Protein AF-A0A382YNJ9-F1 (afdb_monomer)

Foldseek 3Di:
DDPDLVVVLVVLVVVLVVVVVVCVVPVPPDPCSVVVSVVSVVVSVVSVVVNVVVVVVD

Radius of gyration: 14.07 Å; Cα contacts (8 Å, |Δi|>4): 18; chains: 1; bounding box: 37×17×35 Å

Structure (mmCIF, N/CA/C/O backbone):
data_AF-A0A382YNJ9-F1
#
_entry.id   AF-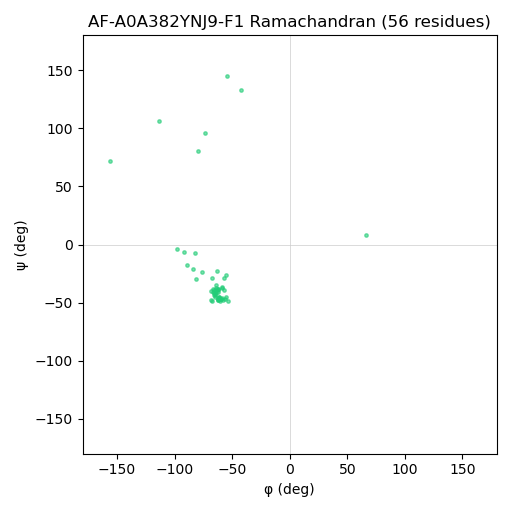A0A382YNJ9-F1
#
loop_
_atom_site.group_PDB
_atom_site.id
_atom_site.type_symbol
_atom_site.label_atom_id
_atom_site.label_alt_id
_atom_site.label_comp_id
_atom_site.label_asym_id
_atom_site.label_entity_id
_atom_site.label_seq_id
_atom_site.pdbx_PDB_ins_code
_atom_site.Cartn_x
_atom_site.Cartn_y
_atom_site.Cartn_z
_atom_site.occupancy
_atom_site.B_iso_or_equiv
_atom_site.auth_seq_id
_atom_site.auth_comp_id
_atom_site.auth_asym_id
_atom_site.auth_atom_id
_atom_site.pdbx_PDB_model_num
ATOM 1 N N . MET A 1 1 ? -23.171 4.269 3.143 1.00 45.59 1 MET A N 1
ATOM 2 C CA . MET A 1 1 ? -22.686 3.362 2.079 1.00 45.59 1 MET A CA 1
ATOM 3 C C . MET A 1 1 ? -21.361 2.769 2.557 1.00 45.59 1 MET A C 1
ATOM 5 O O . MET A 1 1 ? -20.309 3.369 2.379 1.00 45.59 1 MET A O 1
ATOM 9 N N . LEU A 1 2 ? -21.440 1.681 3.327 1.00 49.31 2 LEU A N 1
ATOM 10 C CA . LEU A 1 2 ? -20.305 1.041 4.001 1.00 49.31 2 LEU A CA 1
ATOM 11 C C . LEU A 1 2 ? -19.536 0.167 3.003 1.00 49.31 2 LEU A C 1
ATOM 13 O O . LEU A 1 2 ? -19.701 -1.046 2.973 1.00 49.31 2 LEU A O 1
ATOM 17 N N . CYS A 1 3 ? -18.672 0.766 2.188 1.00 58.91 3 CYS A N 1
ATOM 18 C CA . CYS A 1 3 ? -17.533 -0.007 1.700 1.00 58.91 3 CYS A CA 1
ATOM 19 C C . CYS A 1 3 ? -16.571 -0.138 2.887 1.00 58.91 3 CYS A C 1
ATOM 21 O O . CYS A 1 3 ? -15.842 0.810 3.176 1.00 58.91 3 CYS A O 1
ATOM 23 N N . SER A 1 4 ? -16.657 -1.266 3.608 1.00 82.50 4 SER A N 1
ATOM 24 C CA . SER A 1 4 ? -15.815 -1.618 4.765 1.00 82.50 4 SER A CA 1
ATOM 25 C C . SER A 1 4 ? -14.353 -1.255 4.492 1.00 82.50 4 SER A C 1
ATOM 27 O O . SER A 1 4 ? -13.839 -1.574 3.413 1.00 82.50 4 SER A O 1
ATOM 29 N N . HIS A 1 5 ? -13.670 -0.592 5.436 1.00 86.31 5 HIS A N 1
ATOM 30 C CA . HIS A 1 5 ? -12.258 -0.260 5.243 1.00 86.31 5 HIS A CA 1
ATOM 31 C C . HIS A 1 5 ? -11.432 -1.521 4.971 1.00 86.31 5 HIS A C 1
ATOM 33 O O . HIS A 1 5 ? -10.503 -1.448 4.175 1.00 86.31 5 HIS A O 1
ATOM 39 N N . ARG A 1 6 ? -11.840 -2.693 5.486 1.00 88.25 6 ARG A N 1
ATOM 40 C CA . ARG A 1 6 ? -11.241 -3.999 5.148 1.00 88.25 6 ARG A CA 1
ATOM 41 C C . ARG A 1 6 ? -11.239 -4.283 3.648 1.00 88.25 6 ARG A C 1
ATOM 43 O O . ARG A 1 6 ? -10.212 -4.683 3.113 1.00 88.25 6 ARG A O 1
ATOM 50 N N . LEU A 1 7 ? -12.354 -4.036 2.956 1.00 90.00 7 LEU A N 1
ATOM 51 C CA . LEU A 1 7 ? -12.436 -4.233 1.505 1.00 90.00 7 LEU A CA 1
ATOM 52 C C . LEU A 1 7 ? -11.520 -3.253 0.762 1.00 90.00 7 LEU A C 1
ATOM 54 O O . LEU A 1 7 ? -10.825 -3.643 -0.170 1.00 90.00 7 LEU A O 1
ATOM 58 N N . ARG A 1 8 ? -11.476 -1.988 1.199 1.00 91.31 8 ARG A N 1
ATOM 59 C CA . ARG A 1 8 ? -10.587 -0.972 0.610 1.00 91.31 8 ARG A CA 1
ATOM 60 C C . ARG A 1 8 ? -9.110 -1.318 0.813 1.00 91.31 8 ARG A C 1
ATOM 62 O O . ARG A 1 8 ? -8.329 -1.173 -0.118 1.00 91.31 8 ARG A O 1
ATOM 69 N N . ILE A 1 9 ? -8.745 -1.797 2.002 1.00 93.88 9 ILE A N 1
ATOM 70 C CA . ILE A 1 9 ? -7.395 -2.276 2.323 1.00 93.88 9 ILE A CA 1
ATOM 71 C C . ILE A 1 9 ? -7.029 -3.466 1.432 1.00 93.88 9 ILE A C 1
ATOM 73 O O . ILE A 1 9 ? -5.948 -3.470 0.853 1.00 93.88 9 ILE A O 1
ATOM 77 N N . ALA A 1 10 ? -7.927 -4.447 1.283 1.00 93.50 10 ALA A N 1
ATOM 78 C CA . ALA A 1 10 ? -7.688 -5.616 0.437 1.00 93.50 10 ALA A CA 1
ATOM 79 C C . ALA A 1 10 ? -7.432 -5.223 -1.026 1.00 93.50 10 ALA A C 1
ATOM 81 O O . ALA A 1 10 ? -6.441 -5.659 -1.604 1.00 93.50 10 ALA A O 1
ATOM 82 N N . ILE A 1 11 ? -8.267 -4.342 -1.589 1.00 93.50 11 ILE A N 1
ATOM 83 C CA . ILE A 1 11 ? -8.101 -3.839 -2.962 1.00 93.50 11 ILE A CA 1
ATOM 84 C C . ILE A 1 11 ? -6.764 -3.107 -3.118 1.00 93.50 11 ILE A C 1
ATOM 86 O O . ILE A 1 11 ? -6.005 -3.409 -4.033 1.00 93.50 11 ILE A O 1
ATOM 90 N N . LEU A 1 12 ? -6.440 -2.186 -2.205 1.00 93.94 12 LEU A N 1
ATOM 91 C CA . LEU A 1 12 ? -5.188 -1.427 -2.274 1.00 93.94 12 LEU A CA 1
ATOM 92 C C . LEU A 1 12 ? -3.954 -2.330 -2.159 1.00 93.94 12 LEU A C 1
ATOM 94 O O . LEU A 1 12 ? -2.968 -2.111 -2.858 1.00 93.94 12 LEU A O 1
ATOM 98 N N . ASN A 1 13 ? -3.994 -3.349 -1.300 1.00 94.62 13 ASN A N 1
ATOM 99 C CA . ASN A 1 13 ? -2.894 -4.302 -1.171 1.00 94.62 13 ASN A CA 1
ATOM 100 C C . ASN A 1 13 ? -2.712 -5.147 -2.441 1.00 94.62 13 ASN A C 1
ATOM 102 O O . ASN A 1 13 ? -1.575 -5.345 -2.867 1.00 94.62 13 ASN A O 1
ATOM 106 N N . GLU A 1 14 ? -3.803 -5.594 -3.068 1.00 94.94 14 GLU A N 1
ATOM 107 C CA . GLU A 1 14 ? -3.769 -6.304 -4.355 1.00 94.94 14 GLU A CA 1
ATOM 108 C C . GLU A 1 14 ? -3.168 -5.416 -5.458 1.00 94.94 14 GLU A C 1
ATOM 110 O O . GLU A 1 14 ? -2.266 -5.836 -6.185 1.00 94.94 14 GLU A O 1
ATOM 115 N N . GLU A 1 15 ? -3.603 -4.155 -5.547 1.00 91.50 15 GLU A N 1
ATOM 116 C CA . GLU A 1 15 ? -3.082 -3.187 -6.516 1.00 91.50 15 GLU A CA 1
ATOM 117 C C . GLU A 1 15 ? -1.584 -2.928 -6.322 1.00 91.50 15 GLU A C 1
ATOM 119 O O . GLU A 1 15 ? -0.828 -2.954 -7.295 1.00 91.50 15 GLU A O 1
ATOM 124 N N . ILE A 1 16 ? -1.133 -2.735 -5.076 1.00 91.12 16 ILE A N 1
ATOM 125 C CA . ILE A 1 16 ? 0.290 -2.569 -4.751 1.00 91.12 16 ILE A CA 1
ATOM 126 C C . ILE A 1 16 ? 1.078 -3.818 -5.153 1.00 91.12 16 ILE A C 1
ATOM 128 O O . ILE A 1 16 ? 2.136 -3.680 -5.760 1.00 91.12 16 ILE A O 1
ATOM 132 N N . ALA A 1 17 ? 0.581 -5.021 -4.854 1.00 91.75 17 ALA A N 1
ATOM 133 C CA . ALA A 1 17 ? 1.273 -6.269 -5.173 1.00 91.75 17 ALA A CA 1
ATOM 134 C C . ALA A 1 17 ? 1.399 -6.488 -6.690 1.00 91.75 17 ALA A C 1
ATOM 136 O O . ALA A 1 17 ? 2.477 -6.818 -7.191 1.00 91.75 17 ALA A O 1
ATOM 137 N N . LEU A 1 18 ? 0.319 -6.254 -7.443 1.00 89.62 18 LEU A N 1
ATOM 138 C CA . LEU A 1 18 ? 0.327 -6.322 -8.906 1.00 89.62 18 LEU A CA 1
ATOM 139 C C . LEU A 1 18 ? 1.276 -5.293 -9.514 1.00 89.62 18 LEU A C 1
ATOM 141 O O . LEU A 1 18 ? 1.984 -5.585 -10.479 1.00 89.62 18 LEU A O 1
ATOM 145 N N . TRP A 1 19 ? 1.289 -4.090 -8.955 1.00 85.50 19 TRP A N 1
ATOM 146 C CA . TRP A 1 19 ? 2.159 -3.018 -9.399 1.00 85.50 19 TRP A CA 1
ATOM 147 C C . TRP A 1 19 ? 3.630 -3.330 -9.100 1.00 85.50 19 TRP A C 1
ATOM 149 O O 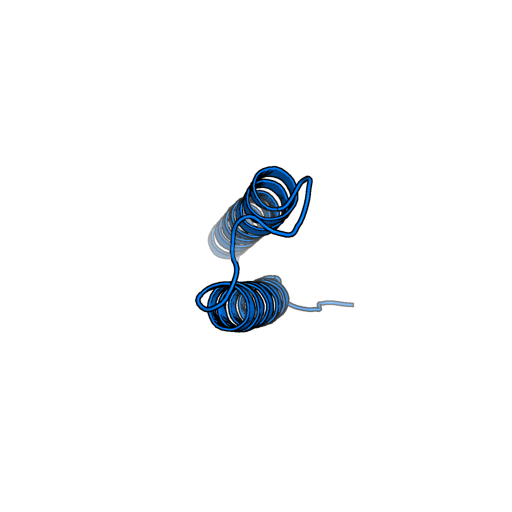. TRP A 1 19 ? 4.440 -3.295 -10.021 1.00 85.50 19 TRP A O 1
ATOM 159 N N . GLU A 1 20 ? 3.973 -3.758 -7.879 1.00 84.69 20 GLU A N 1
ATOM 160 C CA . GLU A 1 20 ? 5.326 -4.210 -7.511 1.00 84.69 20 GLU A CA 1
ATOM 161 C C . GLU A 1 20 ? 5.802 -5.370 -8.409 1.00 84.69 20 GLU A C 1
ATOM 163 O O . GLU A 1 20 ? 6.950 -5.365 -8.851 1.00 84.69 20 GLU A O 1
ATOM 168 N N . LYS A 1 21 ? 4.913 -6.309 -8.770 1.00 86.81 21 LYS A N 1
ATOM 169 C CA . LYS A 1 21 ? 5.216 -7.402 -9.709 1.00 86.81 21 LYS A CA 1
ATOM 170 C C . LYS A 1 21 ? 5.489 -6.921 -11.137 1.00 86.81 21 LYS A C 1
ATOM 172 O O . LYS A 1 21 ? 6.362 -7.465 -11.794 1.00 86.81 21 LYS A O 1
ATOM 177 N N . ARG A 1 22 ? 4.759 -5.922 -11.642 1.00 82.75 22 ARG A N 1
ATOM 178 C CA . ARG A 1 22 ? 5.013 -5.354 -12.986 1.00 82.75 22 ARG A CA 1
ATOM 179 C C . ARG A 1 22 ? 6.343 -4.609 -13.055 1.00 82.75 22 ARG A C 1
ATOM 181 O O . ARG A 1 22 ? 6.939 -4.509 -14.120 1.00 82.75 22 ARG A O 1
ATOM 188 N N . LEU A 1 23 ? 6.774 -4.056 -11.927 1.00 78.50 23 LEU A N 1
ATOM 189 C CA . LEU A 1 23 ? 7.967 -3.225 -11.830 1.00 78.50 23 LEU A CA 1
ATOM 190 C C . LEU A 1 23 ? 9.231 -4.019 -11.546 1.00 78.50 23 LEU A C 1
ATOM 192 O O . LEU A 1 23 ? 10.304 -3.478 -11.782 1.00 78.50 23 LEU A O 1
ATOM 196 N N . SER A 1 24 ? 9.140 -5.268 -11.072 1.00 69.44 24 SER A N 1
ATOM 197 C CA . SER A 1 24 ? 10.330 -6.099 -10.832 1.00 69.44 24 SER A CA 1
ATOM 198 C C . SER A 1 24 ? 11.212 -6.237 -12.071 1.00 69.44 24 SER A C 1
ATOM 200 O O . SER A 1 24 ? 12.415 -6.424 -11.938 1.00 69.44 24 SER A O 1
ATOM 202 N N . ASP A 1 25 ? 10.623 -6.101 -13.259 1.00 69.56 25 ASP A N 1
ATOM 203 C CA . ASP A 1 25 ? 11.340 -6.213 -14.522 1.00 69.56 25 ASP A CA 1
ATOM 204 C C . ASP A 1 25 ? 12.067 -4.909 -14.906 1.00 69.56 25 ASP A C 1
ATOM 206 O O . ASP A 1 25 ? 13.099 -4.980 -15.573 1.00 69.56 25 ASP A O 1
ATOM 210 N N . LYS A 1 26 ? 11.557 -3.727 -14.499 1.00 71.06 26 LYS A N 1
ATOM 211 C CA . LYS A 1 26 ? 12.102 -2.383 -14.820 1.00 71.06 26 LYS A CA 1
ATOM 212 C C . LYS A 1 26 ? 11.700 -1.306 -13.787 1.00 71.06 26 LYS A C 1
ATOM 214 O O . LYS A 1 26 ? 10.867 -0.444 -14.081 1.00 71.06 26 LYS A O 1
ATOM 219 N N . PRO A 1 27 ? 12.260 -1.329 -12.569 1.00 64.88 27 PRO A N 1
ATOM 220 C CA . PRO A 1 27 ? 11.819 -0.445 -11.489 1.00 64.88 27 PRO A CA 1
ATOM 221 C C . PRO A 1 27 ? 12.304 1.008 -11.642 1.00 64.88 27 PRO A C 1
ATOM 223 O O . PRO A 1 27 ? 11.655 1.914 -11.129 1.00 64.88 27 PRO A O 1
ATOM 226 N N . ASP A 1 28 ? 13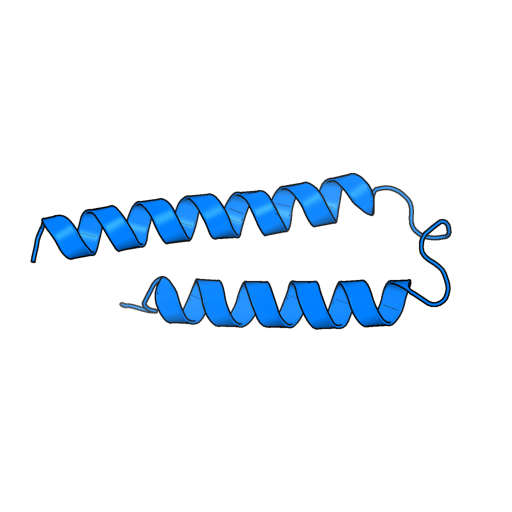.398 1.255 -12.365 1.00 62.44 28 ASP A N 1
ATOM 227 C CA . ASP A 1 28 ? 14.020 2.588 -12.461 1.00 62.44 28 ASP A CA 1
ATOM 228 C C . ASP A 1 28 ? 13.509 3.442 -13.639 1.00 62.44 28 ASP A C 1
ATOM 230 O O . ASP A 1 28 ? 13.806 4.633 -13.719 1.00 62.44 28 ASP A O 1
ATOM 234 N N . ASP A 1 29 ? 12.684 2.871 -14.524 1.00 69.94 29 ASP A N 1
ATOM 235 C CA . ASP A 1 29 ? 12.200 3.543 -15.742 1.00 69.94 29 ASP A CA 1
ATOM 236 C C . ASP A 1 29 ? 10.995 4.471 -15.500 1.00 69.94 29 ASP A C 1
ATOM 238 O O . ASP A 1 29 ? 10.567 5.187 -16.408 1.00 69.94 29 ASP A O 1
ATOM 242 N N . ILE A 1 30 ? 10.422 4.473 -14.291 1.00 71.50 30 ILE A N 1
ATOM 243 C CA . ILE A 1 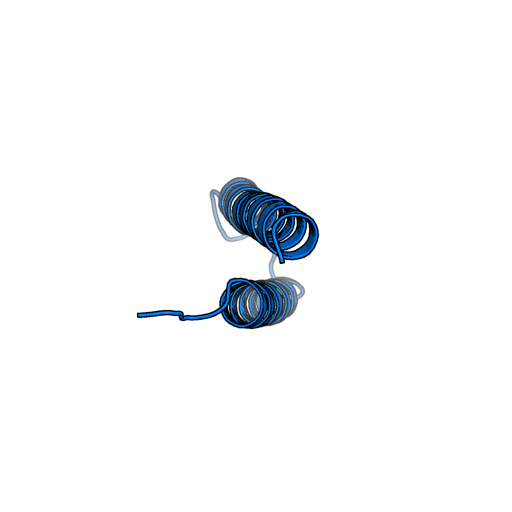30 ? 9.227 5.262 -13.973 1.00 71.50 30 ILE A CA 1
ATOM 244 C C . ILE A 1 30 ? 9.574 6.353 -12.950 1.00 71.50 30 ILE A C 1
ATOM 246 O O . ILE A 1 30 ? 9.722 6.077 -11.756 1.00 71.50 30 ILE A O 1
ATOM 250 N N . PRO A 1 31 ? 9.654 7.626 -13.374 1.00 73.38 31 PRO A N 1
ATOM 251 C CA . PRO A 1 31 ? 9.763 8.750 -12.455 1.00 73.38 31 PRO A CA 1
ATOM 252 C C . PRO A 1 31 ? 8.633 8.743 -11.414 1.00 73.38 31 PRO A C 1
ATOM 254 O O . PRO A 1 31 ? 7.497 8.378 -11.709 1.00 73.38 31 PRO A O 1
ATOM 257 N N . TYR A 1 32 ? 8.934 9.177 -10.188 1.00 75.12 32 TYR A N 1
ATOM 258 C CA . TYR A 1 32 ? 7.982 9.263 -9.063 1.00 75.12 32 TYR A CA 1
ATOM 259 C C . TYR A 1 32 ? 7.436 7.928 -8.531 1.00 75.12 32 TYR A C 1
ATOM 261 O O . TYR A 1 32 ? 6.593 7.933 -7.630 1.00 75.12 32 TYR A O 1
ATOM 269 N N . LEU A 1 33 ? 7.957 6.788 -8.991 1.00 78.69 33 LEU A N 1
ATOM 270 C CA . LEU A 1 33 ? 7.550 5.462 -8.522 1.00 78.69 33 LEU A CA 1
ATOM 271 C C . LEU A 1 33 ? 7.635 5.331 -6.994 1.00 78.69 33 LEU A C 1
ATOM 273 O O . LEU A 1 33 ? 6.669 4.951 -6.334 1.00 78.69 33 LEU A O 1
ATOM 277 N N . GLY A 1 34 ? 8.762 5.735 -6.401 1.00 81.19 34 GLY A N 1
ATOM 278 C CA . GLY A 1 34 ? 8.942 5.699 -4.948 1.00 81.19 34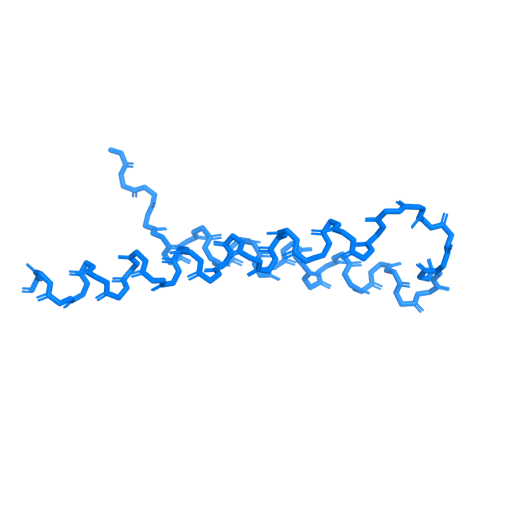 GLY A CA 1
ATOM 279 C C . GLY A 1 34 ? 7.899 6.526 -4.185 1.00 81.19 34 GLY A C 1
ATOM 280 O O . GLY A 1 34 ? 7.410 6.092 -3.138 1.00 81.19 34 GLY A O 1
ATOM 281 N N . TYR A 1 35 ? 7.502 7.679 -4.734 1.00 86.25 35 TYR A N 1
ATOM 282 C CA . TYR A 1 35 ? 6.471 8.537 -4.149 1.00 86.25 35 TYR A CA 1
ATOM 283 C C . TYR A 1 35 ? 5.088 7.878 -4.219 1.00 86.25 35 TYR A C 1
ATOM 285 O O . TYR A 1 35 ? 4.414 7.780 -3.197 1.00 86.25 35 TYR A O 1
ATOM 293 N N . ILE A 1 36 ? 4.698 7.342 -5.382 1.00 85.50 36 ILE A N 1
ATOM 29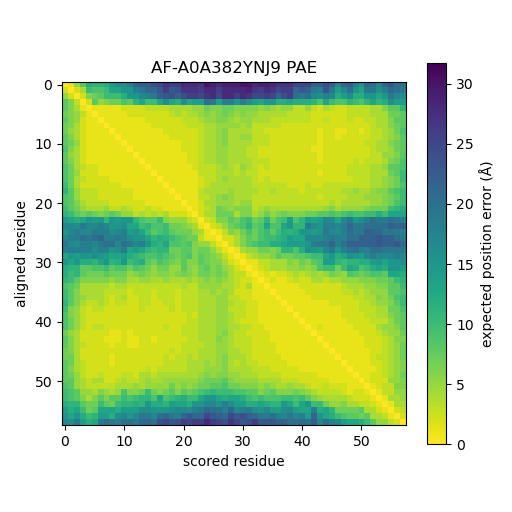4 C CA . ILE A 1 36 ? 3.405 6.658 -5.569 1.00 85.50 36 ILE A CA 1
ATOM 295 C C . ILE A 1 36 ? 3.285 5.465 -4.614 1.00 85.50 36 ILE A C 1
ATOM 297 O O . ILE A 1 36 ? 2.288 5.341 -3.899 1.00 85.50 36 ILE A O 1
ATOM 301 N N . ARG A 1 37 ? 4.335 4.638 -4.517 1.00 86.88 37 ARG A N 1
ATOM 302 C CA . ARG A 1 37 ? 4.395 3.506 -3.578 1.00 86.88 37 ARG A CA 1
ATOM 303 C C . ARG A 1 37 ? 4.171 3.950 -2.137 1.00 86.88 37 ARG A C 1
ATOM 305 O O . ARG A 1 37 ? 3.415 3.324 -1.396 1.00 86.88 37 ARG A O 1
ATOM 312 N N . THR A 1 38 ? 4.864 5.013 -1.739 1.00 90.62 38 THR A N 1
ATOM 313 C CA . THR A 1 38 ? 4.814 5.542 -0.374 1.00 90.62 38 THR A CA 1
ATOM 314 C C . THR A 1 38 ? 3.424 6.077 -0.050 1.00 90.62 38 THR A C 1
ATOM 316 O O . THR A 1 38 ? 2.891 5.763 1.011 1.00 90.62 38 THR A O 1
ATOM 319 N N . THR A 1 39 ? 2.801 6.797 -0.983 1.00 92.56 39 THR A N 1
ATOM 320 C CA . THR A 1 39 ? 1.436 7.318 -0.843 1.00 92.56 39 THR A CA 1
ATOM 321 C C . THR A 1 39 ? 0.409 6.196 -0.699 1.00 92.56 39 THR A C 1
ATOM 323 O O . THR A 1 39 ? -0.390 6.219 0.238 1.00 92.56 39 THR A O 1
ATOM 326 N N . LEU A 1 40 ? 0.459 5.170 -1.558 1.00 92.06 40 LEU A N 1
ATOM 327 C CA . LEU A 1 40 ? -0.466 4.030 -1.495 1.00 92.06 40 LEU A CA 1
ATOM 328 C C . LEU A 1 40 ? -0.332 3.259 -0.173 1.00 92.06 40 LEU A C 1
ATOM 330 O O . LEU A 1 40 ? -1.328 3.001 0.502 1.00 92.06 40 LEU A O 1
ATOM 334 N N . LYS A 1 41 ? 0.904 2.973 0.261 1.00 93.12 41 LYS A N 1
ATOM 335 C CA . LYS A 1 41 ? 1.161 2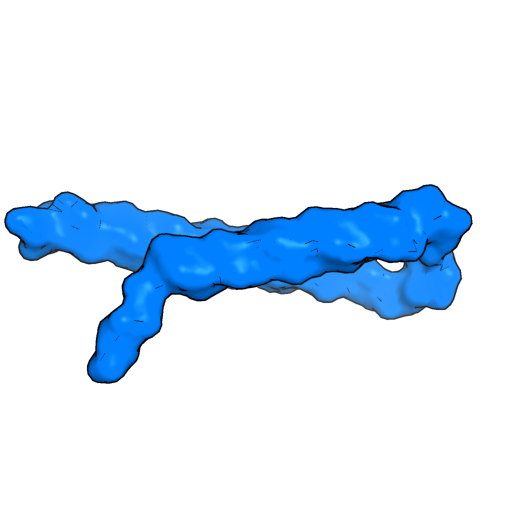.339 1.567 1.00 93.12 41 LYS A CA 1
ATOM 336 C C . LYS A 1 41 ? 0.732 3.224 2.738 1.00 93.12 41 LYS A C 1
ATOM 338 O O . LYS A 1 41 ? 0.267 2.709 3.752 1.00 93.12 41 LYS A O 1
ATOM 343 N N . GLY A 1 42 ? 0.867 4.544 2.612 1.00 96.12 42 GLY A N 1
ATOM 344 C CA . GLY A 1 42 ? 0.349 5.510 3.581 1.00 96.12 42 GLY A CA 1
ATOM 345 C C . GLY A 1 42 ? -1.166 5.398 3.734 1.00 96.12 42 GLY A C 1
ATOM 346 O O . GLY A 1 42 ? -1.660 5.272 4.853 1.00 96.12 42 GLY A O 1
ATOM 347 N N . ARG A 1 43 ? -1.893 5.330 2.613 1.00 95.19 43 ARG A N 1
ATOM 348 C CA . ARG A 1 43 ? -3.354 5.212 2.627 1.00 95.19 43 ARG A CA 1
ATOM 349 C C . ARG A 1 43 ? -3.843 3.910 3.263 1.00 95.19 43 ARG A C 1
ATOM 351 O O . ARG A 1 43 ? -4.827 3.934 3.998 1.00 95.19 43 ARG A O 1
ATOM 358 N N . VAL A 1 44 ? -3.146 2.794 3.036 1.00 95.75 44 VAL A N 1
ATOM 359 C CA . VAL A 1 44 ? -3.439 1.521 3.721 1.00 95.75 44 VAL A CA 1
ATOM 360 C C . VAL A 1 44 ? -3.346 1.690 5.241 1.00 95.75 44 VAL A C 1
ATOM 362 O O . VAL A 1 44 ? -4.288 1.342 5.946 1.00 95.75 44 VAL A O 1
ATOM 365 N N . LYS A 1 45 ? -2.274 2.314 5.750 1.00 95.69 45 LYS A N 1
ATOM 366 C CA . LYS A 1 45 ? -2.098 2.544 7.197 1.00 95.69 45 LYS A CA 1
ATOM 367 C C . LYS A 1 45 ? -3.187 3.432 7.804 1.00 95.69 45 LYS A C 1
ATOM 369 O O . LYS A 1 45 ? -3.600 3.209 8.941 1.00 95.69 45 LYS A O 1
ATOM 374 N N . GLU A 1 46 ? -3.636 4.454 7.079 1.00 95.12 46 GLU A N 1
ATOM 375 C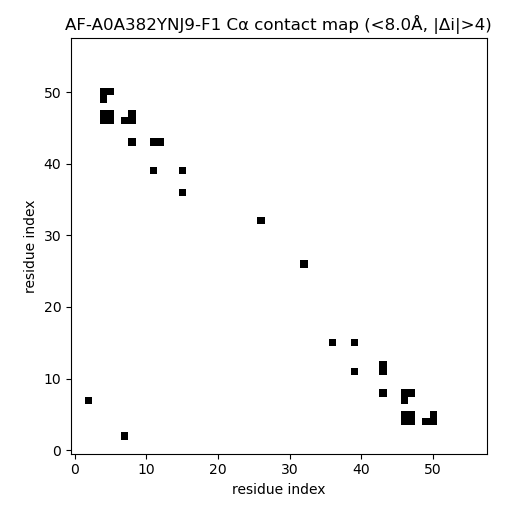 CA . GLU A 1 46 ? -4.749 5.305 7.519 1.00 95.12 46 GLU A CA 1
ATOM 376 C C . GLU A 1 46 ? -6.040 4.500 7.659 1.00 95.12 46 GLU A C 1
ATOM 378 O O . GLU A 1 46 ? -6.689 4.562 8.702 1.00 95.12 46 GLU A O 1
ATOM 383 N N . LEU A 1 47 ? -6.365 3.691 6.648 1.00 93.06 47 LEU A N 1
ATOM 384 C CA . LEU A 1 47 ? -7.551 2.838 6.648 1.00 93.06 47 LEU A CA 1
ATOM 385 C C . LEU A 1 47 ? -7.488 1.768 7.745 1.00 93.06 47 LEU A C 1
ATOM 387 O O . LEU A 1 47 ? -8.488 1.521 8.410 1.00 93.06 47 LEU A O 1
ATOM 391 N N . GLU A 1 48 ? -6.322 1.167 7.993 1.00 92.56 48 GLU A N 1
ATOM 392 C CA . GLU A 1 48 ? -6.124 0.226 9.105 1.00 92.56 48 GLU A CA 1
ATOM 393 C C . GLU A 1 48 ? -6.348 0.897 10.466 1.00 92.56 48 GLU A C 1
ATOM 395 O O . GLU A 1 48 ? -6.903 0.294 11.386 1.00 92.56 48 GLU A O 1
ATOM 400 N N . LYS A 1 49 ? -5.923 2.157 10.615 1.00 92.69 49 LYS A N 1
ATOM 401 C CA . LYS A 1 49 ? -6.153 2.939 11.835 1.00 92.69 49 LYS A CA 1
ATOM 402 C C . LYS A 1 49 ? -7.631 3.282 12.008 1.00 92.69 49 LYS A C 1
ATOM 404 O O . LYS A 1 49 ? -8.121 3.266 13.134 1.00 92.69 49 LYS A O 1
ATOM 409 N N . GLU A 1 50 ? -8.324 3.618 10.925 1.00 90.31 50 GLU A N 1
ATOM 410 C CA . GLU A 1 50 ? -9.769 3.861 10.926 1.00 90.31 50 GLU A CA 1
ATOM 411 C C . GLU A 1 50 ? -10.546 2.585 11.275 1.00 90.31 50 GLU A C 1
ATOM 413 O O . GLU A 1 50 ? -11.422 2.637 12.132 1.00 90.31 50 GLU A O 1
ATOM 418 N N . GLU A 1 51 ? -10.175 1.436 10.709 1.00 86.75 51 GLU A N 1
ATOM 419 C CA . GLU A 1 51 ? -10.788 0.140 11.021 1.00 86.75 51 GLU A CA 1
ATOM 420 C C . GLU A 1 51 ? -10.596 -0.249 12.491 1.00 86.75 51 GLU A C 1
ATOM 422 O O . GLU A 1 51 ? -11.566 -0.557 13.175 1.00 86.75 51 GLU A O 1
ATOM 427 N N . LYS A 1 52 ? -9.375 -0.122 13.030 1.00 85.38 52 LYS A N 1
ATOM 428 C CA . LYS A 1 52 ? -9.112 -0.383 14.456 1.00 85.38 52 LYS A CA 1
ATOM 429 C C . LYS A 1 52 ? -9.937 0.505 15.384 1.00 85.38 52 LYS A C 1
ATOM 431 O O . LYS A 1 52 ? -10.332 0.064 16.454 1.00 85.38 52 LYS A O 1
ATOM 436 N N . LYS A 1 53 ? -10.174 1.766 15.010 1.00 84.94 53 LYS A N 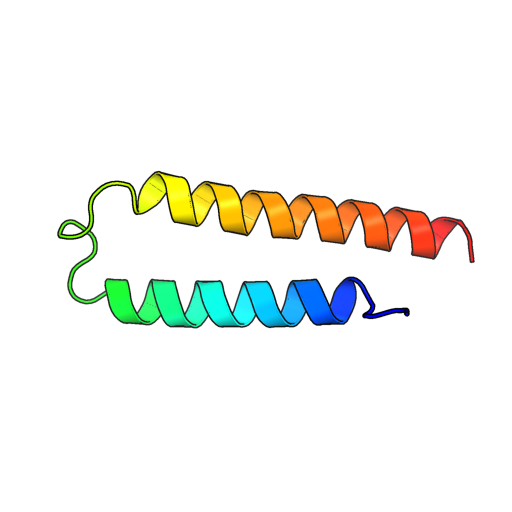1
ATOM 437 C CA . LYS A 1 53 ? -11.037 2.661 15.796 1.00 84.94 53 LYS A CA 1
ATOM 438 C C . LYS A 1 53 ? -12.490 2.198 15.776 1.00 84.94 53 LYS A C 1
ATOM 440 O O . LYS A 1 53 ? -13.151 2.318 16.799 1.00 84.94 53 LYS A O 1
ATOM 445 N N . LEU A 1 54 ? -12.972 1.698 14.638 1.00 78.69 54 LEU A N 1
ATOM 446 C CA . LEU A 1 54 ? -14.318 1.138 14.530 1.00 78.69 54 LEU A CA 1
ATOM 447 C C . LEU A 1 54 ? -14.456 -0.137 15.369 1.00 78.69 54 LEU A C 1
ATOM 449 O O . LEU A 1 54 ? -15.426 -0.242 16.105 1.00 78.69 54 LEU A O 1
ATOM 453 N N . ASP A 1 55 ? -13.466 -1.034 15.344 1.00 71.56 55 ASP A N 1
ATOM 454 C CA . ASP A 1 55 ? -13.465 -2.267 16.151 1.00 71.56 55 ASP A CA 1
ATOM 455 C C . ASP A 1 55 ? -13.453 -2.003 17.677 1.00 71.56 55 ASP A C 1
ATOM 457 O O . ASP A 1 55 ? -13.855 -2.865 18.445 1.00 71.56 55 ASP A O 1
ATOM 461 N N . ILE A 1 56 ? -12.988 -0.832 18.138 1.00 69.62 56 ILE A N 1
ATOM 462 C CA . ILE A 1 56 ? -13.006 -0.434 19.567 1.00 69.62 56 ILE A CA 1
ATOM 463 C C . ILE A 1 56 ? -14.362 0.177 19.980 1.00 69.62 56 ILE A C 1
ATOM 465 O O . ILE A 1 56 ? -14.672 0.256 21.167 1.00 69.62 56 ILE A O 1
ATOM 469 N N . LEU A 1 57 ? -15.148 0.662 19.015 1.00 60.22 57 LEU A N 1
ATOM 470 C CA . LEU A 1 57 ? -16.421 1.363 19.236 1.00 60.22 57 LEU A CA 1
ATOM 471 C C . LEU A 1 57 ? -17.655 0.457 19.074 1.00 60.22 57 LEU A C 1
ATOM 473 O O . LEU A 1 57 ? -18.773 0.936 19.276 1.00 60.22 57 LEU A O 1
ATOM 477 N N . VAL A 1 58 ? -17.455 -0.805 18.686 1.00 52.62 58 VAL A N 1
ATOM 478 C CA . VAL A 1 58 ? -18.477 -1.850 18.494 1.00 52.62 58 VAL A CA 1
ATOM 479 C C . VAL A 1 58 ? -18.327 -2.902 19.584 1.00 52.62 58 VAL A C 1
ATOM 481 O O . VAL A 1 58 ? -19.377 -3.360 20.084 1.00 52.62 58 VAL A O 1
#

Solvent-accessible surface area (backbone atoms only — not comparable to full-atom values): 3450 Å² total; per-residue (Å²): 134,84,78,48,48,68,59,55,40,52,52,53,52,51,53,51,51,56,49,55,62,67,29,74,84,56,64,84,81,48,86,64,49,72,55,55,54,50,51,54,54,48,51,42,54,53,38,52,53,52,44,54,54,50,68,73,74,108

Secondary structure (DSSP, 8-state):
----HHHHHHHHHHHHHHHHHHHTT-GGGSTTHHHHHHHHHHHHHHHHHHHHHHHHH-

pLDDT: mean 82.57, std 12.68, range [45.59, 96.12]

Nearest PDB structures (foldseek):
  6dcf-assembly1_D  TM=6.728E-01  e=7.177E+00  Mycolicibacterium smegmatis MC2 155
  1rpo-assembly1_A  TM=4.125E-01  e=7.177E+00  Escherichia coli

Mean predicted aligned error: 6.44 Å

Sequence (58 aa):
MLCSHRLRIAILNEEIALWEKRLSDKPDDIPYLGYIRTTLKGRVKELEKEEKKLDILV

Organism: NCBI:txid408172